Protein AF-A0A853G257-F1 (afdb_monomer)

Radius of gyration: 20.43 Å; Cα contacts (8 Å, |Δi|>4): 2; chains: 1; bounding box: 46×16×50 Å

Mean predicted aligned error: 7.51 Å

Organism: NCBI:txid380911

Structure (mmCIF, N/CA/C/O backbone):
data_AF-A0A853G257-F1
#
_entry.id   AF-A0A853G257-F1
#
loop_
_atom_site.group_PDB
_ato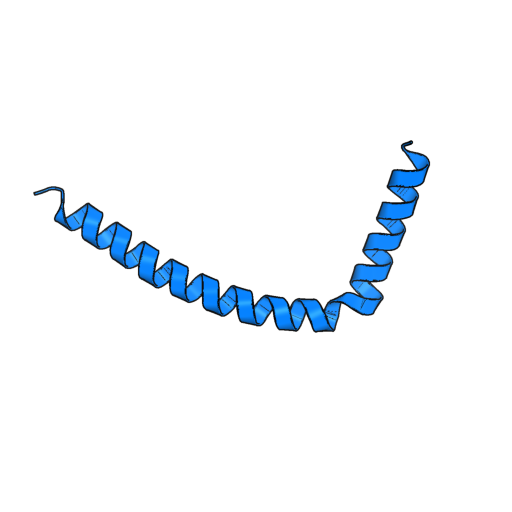m_site.id
_atom_site.type_symbol
_atom_site.label_atom_id
_atom_site.label_alt_id
_atom_site.label_comp_id
_atom_site.label_asym_id
_atom_site.label_entity_id
_atom_site.label_seq_id
_atom_site.pdbx_PDB_ins_code
_atom_site.Cartn_x
_atom_site.Cartn_y
_atom_site.Cartn_z
_atom_site.occupancy
_atom_site.B_iso_or_equiv
_atom_site.auth_seq_id
_atom_site.auth_comp_id
_atom_site.auth_asym_id
_atom_site.auth_atom_id
_atom_site.pdbx_PDB_model_num
ATOM 1 N N . MET A 1 1 ? -0.942 7.578 -31.457 1.00 70.69 1 MET A N 1
ATOM 2 C CA . MET A 1 1 ? -1.293 7.560 -30.016 1.00 70.69 1 MET A CA 1
ATOM 3 C C . MET A 1 1 ? -1.345 6.135 -29.457 1.00 70.69 1 MET A C 1
ATOM 5 O O . MET A 1 1 ? -0.609 5.865 -28.520 1.00 70.69 1 MET A O 1
ATOM 9 N N . LEU A 1 2 ? -2.092 5.203 -30.069 1.00 87.31 2 LEU A N 1
ATOM 10 C CA . LEU A 1 2 ? -2.125 3.774 -29.682 1.00 87.31 2 LEU A CA 1
ATOM 11 C C . LEU A 1 2 ? -0.750 3.078 -29.636 1.00 87.31 2 LEU A C 1
ATOM 13 O O . LEU A 1 2 ? -0.508 2.280 -28.740 1.00 87.31 2 LEU A O 1
ATOM 17 N N . TYR A 1 3 ? 0.165 3.418 -30.549 1.00 91.75 3 TYR A N 1
ATOM 18 C CA . TYR A 1 3 ? 1.525 2.864 -30.554 1.00 91.75 3 TYR A CA 1
ATOM 19 C C . TYR A 1 3 ? 2.295 3.177 -29.264 1.00 91.75 3 TYR A C 1
ATOM 21 O O . TYR A 1 3 ? 2.796 2.273 -28.607 1.00 91.75 3 TYR A O 1
ATOM 29 N N . TYR A 1 4 ? 2.326 4.446 -28.849 1.00 91.69 4 TYR A N 1
ATOM 30 C CA . TYR A 1 4 ? 3.003 4.836 -27.612 1.00 91.69 4 TYR A CA 1
ATOM 31 C C . TYR A 1 4 ? 2.344 4.214 -26.380 1.00 91.69 4 TYR A C 1
ATOM 33 O O . TYR A 1 4 ? 3.055 3.751 -25.497 1.00 91.69 4 TYR A O 1
ATOM 41 N N . ALA A 1 5 ? 1.009 4.131 -26.340 1.00 92.62 5 ALA A N 1
ATOM 42 C CA . ALA A 1 5 ? 0.302 3.449 -25.256 1.00 92.62 5 ALA A CA 1
ATOM 43 C C . ALA A 1 5 ? 0.703 1.966 -25.147 1.00 92.62 5 ALA A C 1
ATOM 45 O O . ALA A 1 5 ? 0.983 1.493 -24.050 1.00 92.62 5 ALA A O 1
ATOM 46 N N . ALA A 1 6 ? 0.806 1.252 -26.274 1.00 93.38 6 ALA A N 1
ATOM 47 C CA . ALA A 1 6 ? 1.262 -0.137 -26.299 1.00 93.38 6 ALA A CA 1
ATOM 48 C C . ALA A 1 6 ? 2.730 -0.280 -25.859 1.00 93.38 6 ALA A C 1
ATOM 50 O O . ALA A 1 6 ? 3.062 -1.186 -25.099 1.00 93.38 6 ALA A O 1
ATOM 51 N N . VAL A 1 7 ? 3.603 0.643 -26.272 1.00 94.88 7 VAL A N 1
ATOM 52 C CA . VAL A 1 7 ? 5.011 0.661 -25.844 1.00 94.88 7 VAL A CA 1
ATOM 53 C C . VAL A 1 7 ? 5.123 0.893 -24.333 1.00 94.88 7 VAL A C 1
ATOM 55 O O . VAL A 1 7 ? 5.807 0.136 -23.646 1.00 94.88 7 VAL A O 1
ATOM 58 N N . PHE A 1 8 ? 4.408 1.879 -23.786 1.00 92.12 8 PHE A N 1
ATOM 59 C CA . PHE A 1 8 ? 4.379 2.131 -22.342 1.00 92.12 8 PHE A CA 1
ATOM 60 C C . PHE A 1 8 ? 3.782 0.965 -21.554 1.00 92.12 8 PHE A C 1
ATOM 62 O O . PHE A 1 8 ? 4.259 0.659 -20.464 1.00 92.12 8 PHE A O 1
ATOM 69 N N . PHE A 1 9 ? 2.779 0.286 -22.110 1.00 92.25 9 PHE A N 1
ATOM 70 C CA . PHE A 1 9 ? 2.181 -0.895 -21.500 1.00 92.25 9 PHE A CA 1
ATOM 71 C C . PHE A 1 9 ? 3.192 -2.040 -21.350 1.00 92.25 9 PHE A C 1
ATOM 73 O O . PHE A 1 9 ? 3.318 -2.616 -20.272 1.00 92.25 9 PHE A O 1
ATOM 80 N N . VAL A 1 10 ? 3.976 -2.321 -22.394 1.00 94.88 10 VAL A N 1
ATOM 81 C CA . VAL A 1 10 ? 5.0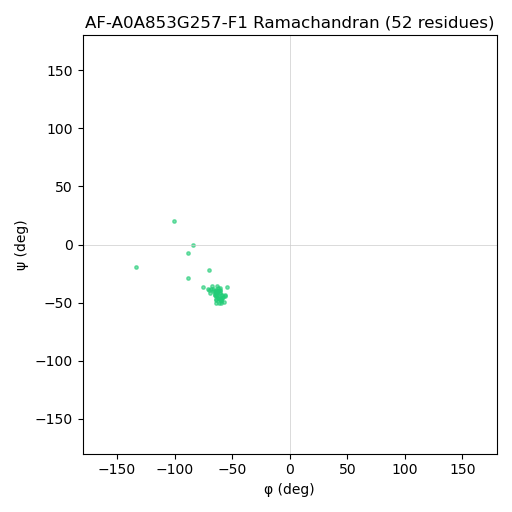36 -3.340 -22.334 1.00 94.88 10 VAL A CA 1
ATOM 82 C C . VAL A 1 10 ? 6.110 -2.956 -21.312 1.00 94.88 10 VAL A C 1
ATOM 84 O O . VAL A 1 10 ? 6.514 -3.790 -20.504 1.00 94.88 10 VAL A O 1
ATOM 87 N N . ILE A 1 11 ? 6.526 -1.687 -21.287 1.00 92.62 11 ILE A N 1
ATOM 88 C CA . ILE A 1 11 ? 7.500 -1.184 -20.306 1.00 92.62 11 ILE A CA 1
ATOM 89 C C . ILE A 1 11 ? 6.972 -1.345 -18.874 1.00 92.62 11 ILE A C 1
ATOM 91 O O . ILE A 1 11 ? 7.722 -1.766 -17.997 1.00 92.62 11 ILE A O 1
ATOM 95 N N . ALA A 1 12 ? 5.690 -1.060 -18.632 1.00 90.44 12 ALA A N 1
ATOM 96 C CA . ALA A 1 12 ? 5.071 -1.203 -17.317 1.00 90.44 12 ALA A CA 1
ATOM 97 C C . ALA A 1 12 ? 5.067 -2.660 -16.829 1.00 90.44 12 ALA A C 1
ATOM 99 O O . ALA A 1 12 ? 5.370 -2.910 -15.664 1.00 90.44 12 ALA A O 1
ATOM 100 N N . ILE A 1 13 ? 4.789 -3.622 -17.715 1.00 92.62 13 ILE A N 1
ATOM 101 C CA . ILE A 1 13 ? 4.849 -5.054 -17.390 1.00 92.62 13 ILE A CA 1
ATOM 102 C C . ILE A 1 13 ? 6.280 -5.460 -17.033 1.00 92.62 13 ILE A C 1
ATOM 104 O O . ILE A 1 13 ? 6.509 -6.063 -15.987 1.00 92.62 13 ILE A O 1
ATOM 108 N N . ILE A 1 14 ? 7.251 -5.097 -17.873 1.00 92.31 14 ILE A N 1
ATOM 109 C CA . ILE A 1 14 ? 8.671 -5.387 -17.640 1.00 92.31 14 ILE A CA 1
ATOM 110 C C . ILE A 1 14 ? 9.105 -4.804 -16.291 1.00 92.31 14 ILE A C 1
ATOM 112 O O . ILE A 1 14 ? 9.650 -5.520 -15.454 1.00 92.31 14 ILE A O 1
ATOM 116 N N . ALA A 1 15 ? 8.790 -3.535 -16.029 1.00 89.31 15 ALA A N 1
ATOM 117 C CA . ALA A 1 15 ? 9.094 -2.895 -14.758 1.00 89.31 15 ALA A CA 1
ATOM 118 C C . ALA A 1 15 ? 8.452 -3.644 -13.578 1.00 89.31 15 ALA A C 1
ATOM 120 O O . ALA A 1 15 ? 9.142 -3.919 -12.593 1.00 89.31 15 ALA A O 1
ATOM 121 N N . ALA A 1 16 ? 7.173 -4.030 -13.692 1.00 85.81 16 ALA A N 1
ATOM 122 C CA . ALA A 1 16 ? 6.443 -4.776 -12.667 1.00 85.81 16 ALA A CA 1
ATOM 123 C C . ALA A 1 16 ? 7.138 -6.096 -12.289 1.00 85.81 16 ALA A C 1
ATOM 125 O O . ALA A 1 16 ? 7.273 -6.389 -11.102 1.00 85.81 16 ALA A O 1
ATOM 126 N N . PHE A 1 17 ? 7.637 -6.853 -13.272 1.00 84.56 17 PHE A N 1
ATOM 127 C CA . PHE A 1 17 ? 8.355 -8.110 -13.030 1.00 84.56 17 PHE A CA 1
ATOM 128 C C . PHE A 1 17 ? 9.788 -7.916 -12.514 1.00 84.56 17 PHE A C 1
ATOM 130 O O . PHE A 1 17 ? 10.244 -8.700 -11.686 1.00 84.56 17 PHE A O 1
ATOM 137 N N . LEU A 1 18 ? 10.508 -6.897 -12.990 1.00 83.19 18 LEU A N 1
ATOM 138 C CA . LEU A 1 18 ? 11.934 -6.717 -12.688 1.00 83.19 18 LEU A CA 1
ATOM 139 C C . LEU A 1 18 ? 12.217 -5.917 -11.410 1.00 83.19 18 LEU A C 1
ATOM 141 O O . LEU A 1 18 ? 13.261 -6.124 -10.799 1.00 83.19 18 LEU A O 1
ATOM 145 N N . GLY A 1 19 ? 11.338 -4.996 -11.006 1.00 75.94 19 GLY A N 1
ATOM 146 C CA . GLY A 1 19 ? 11.681 -4.002 -9.978 1.00 75.94 19 GLY A CA 1
ATOM 147 C C . GLY A 1 19 ? 10.655 -3.797 -8.868 1.00 75.94 19 GLY A C 1
ATOM 148 O O . GLY A 1 19 ? 11.009 -3.294 -7.804 1.00 75.94 19 GLY A O 1
ATOM 149 N N . PHE A 1 20 ? 9.394 -4.193 -9.062 1.00 81.50 20 PHE A N 1
ATOM 150 C CA . PHE A 1 20 ? 8.337 -3.867 -8.096 1.00 81.50 20 PHE A CA 1
ATOM 151 C C . PHE A 1 20 ? 8.169 -4.879 -6.960 1.00 81.50 20 PHE A C 1
ATOM 153 O O . PHE A 1 20 ? 7.443 -4.578 -6.019 1.00 81.50 20 PHE A O 1
ATOM 160 N N . GLY A 1 21 ? 8.850 -6.029 -6.973 1.00 80.00 21 GLY A N 1
ATOM 161 C CA . GLY A 1 21 ? 8.689 -7.059 -5.933 1.00 80.00 21 GLY A CA 1
ATOM 162 C C . GLY A 1 21 ? 8.948 -6.553 -4.505 1.00 80.00 21 GLY A C 1
ATOM 163 O O . GLY A 1 21 ? 8.153 -6.809 -3.602 1.00 80.00 21 GLY A O 1
ATOM 164 N N . GLY A 1 22 ? 10.012 -5.767 -4.299 1.00 77.44 22 GLY A N 1
ATOM 165 C CA . GLY A 1 22 ? 10.346 -5.206 -2.982 1.00 77.44 22 GLY A CA 1
ATOM 166 C C . GLY A 1 22 ? 9.374 -4.119 -2.511 1.00 77.44 22 GLY A C 1
ATOM 167 O O . GLY A 1 22 ? 8.987 -4.086 -1.344 1.00 77.44 22 GLY A O 1
ATOM 168 N N . ILE A 1 23 ? 8.918 -3.261 -3.429 1.00 84.44 23 ILE A N 1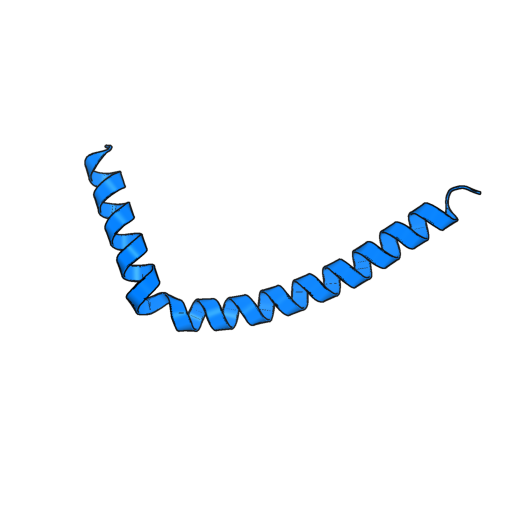
ATOM 169 C CA . ILE A 1 23 ? 7.940 -2.203 -3.131 1.00 84.44 23 ILE A CA 1
ATOM 170 C C . ILE A 1 23 ? 6.559 -2.813 -2.879 1.00 84.44 23 ILE A C 1
ATOM 172 O O . ILE A 1 23 ? 5.861 -2.380 -1.969 1.00 84.44 23 ILE A O 1
ATOM 176 N N . ALA A 1 24 ? 6.180 -3.850 -3.629 1.00 85.19 24 ALA A N 1
ATOM 177 C CA . ALA A 1 24 ? 4.933 -4.580 -3.435 1.00 85.19 24 ALA A CA 1
ATOM 178 C C . ALA A 1 24 ? 4.884 -5.256 -2.059 1.00 85.19 24 ALA A C 1
ATOM 180 O O . ALA A 1 24 ? 3.856 -5.190 -1.391 1.00 85.19 24 ALA A O 1
ATOM 181 N N . ALA A 1 25 ? 5.997 -5.834 -1.596 1.00 86.81 25 ALA A N 1
ATOM 182 C CA . ALA A 1 25 ? 6.090 -6.401 -0.252 1.00 86.81 25 ALA A CA 1
ATOM 183 C C . ALA A 1 25 ? 5.927 -5.332 0.848 1.00 86.81 25 ALA A C 1
ATOM 185 O O . ALA A 1 25 ? 5.198 -5.548 1.816 1.00 86.81 25 ALA A O 1
ATOM 186 N N . GLY A 1 26 ? 6.543 -4.156 0.681 1.00 89.06 26 GLY A N 1
ATOM 187 C CA . GLY A 1 26 ? 6.365 -3.025 1.600 1.00 89.06 26 GLY A CA 1
ATOM 188 C C . GLY A 1 26 ? 4.958 -2.414 1.552 1.00 89.06 26 GLY A C 1
ATOM 189 O O . GLY A 1 26 ? 4.390 -2.063 2.581 1.00 89.06 26 GLY A O 1
ATOM 190 N N . ALA A 1 27 ? 4.348 -2.326 0.372 1.00 91.62 27 ALA A N 1
ATOM 191 C CA . ALA A 1 27 ? 2.971 -1.864 0.221 1.00 91.62 27 ALA A CA 1
ATOM 192 C C . ALA A 1 27 ? 1.968 -2.858 0.829 1.00 91.62 27 ALA A C 1
ATOM 194 O O . ALA A 1 27 ? 0.975 -2.441 1.426 1.00 91.62 27 ALA A O 1
ATOM 195 N N . ALA A 1 28 ? 2.239 -4.164 0.727 1.00 91.81 28 ALA A N 1
ATOM 196 C CA . ALA A 1 28 ? 1.400 -5.210 1.301 1.00 91.81 28 ALA A CA 1
ATOM 197 C C . ALA A 1 28 ? 1.310 -5.107 2.831 1.00 91.81 28 ALA A C 1
ATOM 199 O O . ALA A 1 28 ? 0.219 -5.252 3.381 1.00 91.81 28 ALA A O 1
ATOM 200 N N . SER A 1 29 ? 2.412 -4.799 3.520 1.00 91.12 29 SER A N 1
ATOM 201 C CA . SER A 1 29 ? 2.392 -4.638 4.980 1.00 91.12 29 SER A CA 1
ATOM 202 C C . SER A 1 29 ? 1.574 -3.418 5.419 1.00 91.12 29 SER A C 1
ATOM 204 O O . SER A 1 29 ? 0.778 -3.507 6.354 1.00 91.12 29 SER A O 1
ATOM 206 N N . ILE A 1 30 ? 1.680 -2.295 4.702 1.00 94.12 30 ILE A N 1
ATOM 207 C CA . ILE A 1 30 ? 0.866 -1.098 4.963 1.00 94.12 30 ILE A CA 1
ATOM 208 C C . ILE A 1 30 ? -0.619 -1.386 4.699 1.00 94.12 30 ILE A C 1
ATOM 210 O O . ILE A 1 30 ? -1.479 -1.018 5.502 1.00 94.12 30 ILE A O 1
ATOM 214 N N . ALA A 1 31 ? -0.932 -2.085 3.604 1.00 95.75 31 ALA A N 1
ATOM 215 C CA . ALA A 1 31 ? -2.298 -2.470 3.262 1.00 95.75 31 ALA A CA 1
ATOM 216 C C . ALA A 1 31 ? -2.935 -3.365 4.336 1.00 95.75 31 ALA A C 1
ATOM 218 O O . ALA A 1 31 ? -4.100 -3.170 4.679 1.00 95.75 31 ALA A O 1
ATOM 219 N N . GLN A 1 32 ? -2.174 -4.300 4.915 1.00 94.94 32 GLN A N 1
ATOM 220 C CA . GLN A 1 32 ? -2.642 -5.133 6.026 1.00 94.94 32 GLN A CA 1
ATOM 221 C C . GLN A 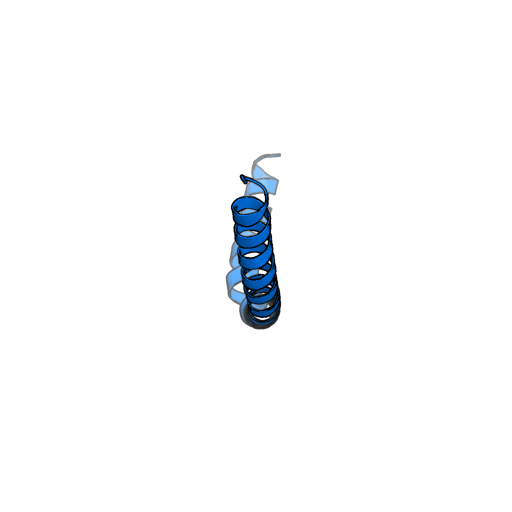1 32 ? -3.033 -4.291 7.245 1.00 94.94 32 GLN A C 1
ATOM 223 O O . GLN A 1 32 ? -4.108 -4.499 7.806 1.00 94.94 32 GLN A O 1
ATOM 228 N N . ILE A 1 33 ? -2.209 -3.312 7.634 1.00 95.88 33 ILE A N 1
ATOM 229 C CA . ILE A 1 33 ? -2.509 -2.422 8.768 1.00 95.88 33 ILE A CA 1
ATOM 230 C C . ILE A 1 33 ? -3.819 -1.661 8.522 1.00 95.88 33 ILE A C 1
ATOM 232 O O . ILE A 1 33 ? -4.704 -1.654 9.379 1.00 95.88 33 ILE A O 1
ATOM 236 N N . LEU A 1 34 ? -3.979 -1.072 7.333 1.00 96.25 34 LEU A N 1
ATOM 237 C CA . LEU A 1 34 ? -5.202 -0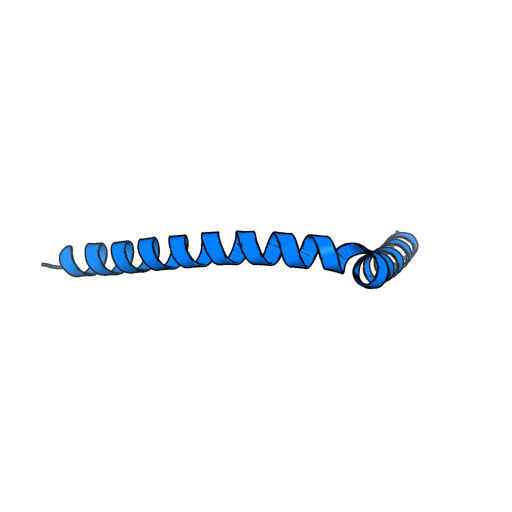.356 6.955 1.00 96.25 34 LEU A CA 1
ATOM 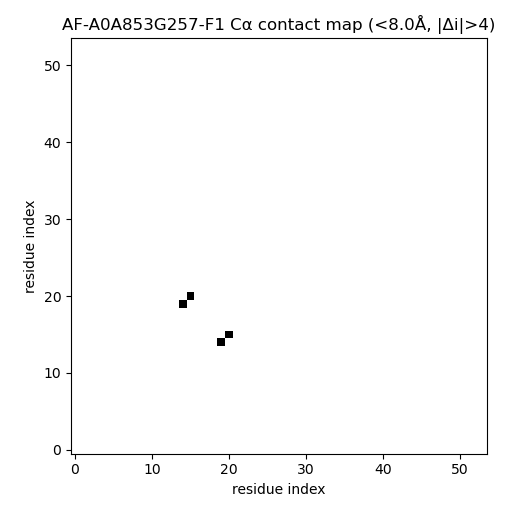238 C C . LEU A 1 34 ? -6.432 -1.270 6.927 1.00 96.25 34 LEU A C 1
ATOM 240 O O . LEU A 1 34 ? -7.508 -0.855 7.351 1.00 96.25 34 LEU A O 1
ATOM 244 N N . PHE A 1 35 ? -6.279 -2.516 6.474 1.00 96.19 35 PHE A N 1
ATOM 245 C CA . PHE A 1 35 ? -7.357 -3.501 6.454 1.00 96.19 35 PHE A CA 1
ATOM 246 C C . PHE A 1 35 ? -7.857 -3.836 7.863 1.00 96.19 35 PHE A C 1
ATOM 248 O O . PHE A 1 35 ? -9.065 -3.851 8.097 1.00 96.19 35 PHE A O 1
ATOM 255 N N . TYR A 1 36 ? -6.954 -4.033 8.829 1.00 97.31 36 TYR A N 1
ATOM 256 C CA . TYR A 1 36 ? -7.356 -4.273 10.218 1.00 97.31 36 TYR A CA 1
ATOM 257 C C . TYR A 1 36 ? -8.052 -3.059 10.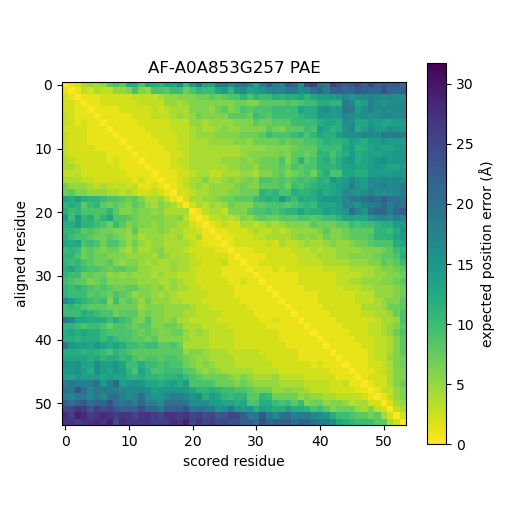839 1.00 97.31 36 TYR A C 1
ATOM 259 O O . TYR A 1 36 ? -9.078 -3.221 11.500 1.00 97.31 36 TYR A O 1
ATOM 267 N N . ILE A 1 37 ? -7.554 -1.844 10.584 1.00 97.38 37 ILE A N 1
ATOM 268 C CA . ILE A 1 37 ? -8.222 -0.606 11.017 1.00 97.38 37 ILE A CA 1
ATOM 269 C C . ILE A 1 37 ? -9.630 -0.531 10.420 1.00 97.38 37 ILE A C 1
ATOM 271 O O . ILE A 1 37 ? -10.595 -0.267 11.137 1.00 97.38 37 ILE A O 1
ATOM 275 N N . PHE A 1 38 ? -9.761 -0.810 9.121 1.00 97.00 38 PHE A N 1
ATOM 276 C CA . PHE A 1 38 ? -11.049 -0.836 8.444 1.00 97.00 38 PHE A CA 1
ATOM 277 C C . PHE A 1 38 ? -12.001 -1.857 9.068 1.00 97.00 38 PHE A C 1
ATOM 279 O O . PHE A 1 38 ? -13.155 -1.517 9.297 1.00 97.00 38 PHE A O 1
ATOM 286 N N . ILE A 1 39 ? -11.540 -3.066 9.406 1.00 97.19 39 ILE A N 1
ATOM 287 C CA . ILE A 1 39 ? -12.374 -4.067 10.085 1.00 97.19 39 ILE A CA 1
ATOM 288 C C . ILE A 1 39 ? -12.879 -3.544 11.428 1.00 97.19 39 ILE A C 1
ATOM 290 O O . ILE A 1 39 ? -14.071 -3.656 11.707 1.00 97.19 39 ILE A O 1
ATOM 294 N N . VAL A 1 40 ? -12.012 -2.948 12.250 1.00 97.12 40 VAL A N 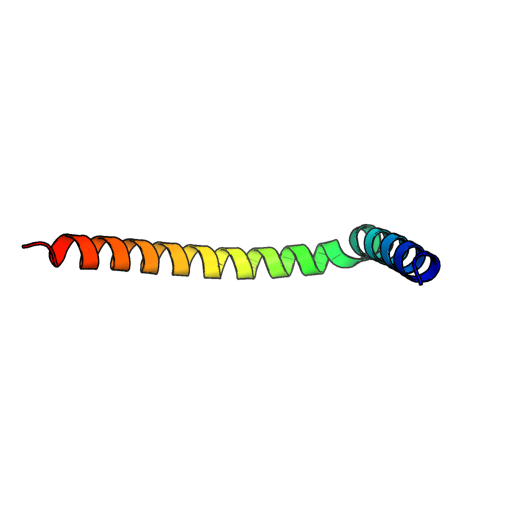1
ATOM 295 C CA . VAL A 1 40 ? -12.428 -2.389 13.545 1.00 97.12 40 VAL A CA 1
ATOM 296 C C . VAL A 1 40 ? -13.493 -1.312 13.341 1.00 97.12 40 VAL A C 1
ATOM 298 O O . VAL A 1 40 ? -14.551 -1.365 13.967 1.00 97.12 40 VAL A O 1
ATOM 301 N N . LEU A 1 41 ? -13.261 -0.373 12.423 1.00 96.12 41 LEU A N 1
ATOM 302 C CA . LEU A 1 41 ? -14.222 0.683 12.106 1.00 96.12 41 LEU A CA 1
ATOM 303 C C . LEU A 1 41 ? -15.528 0.131 11.527 1.00 96.12 41 LEU A C 1
ATOM 305 O O . LEU A 1 41 ? -16.598 0.606 11.894 1.00 96.12 41 LEU A O 1
ATOM 309 N N . ALA A 1 42 ? -15.462 -0.879 10.661 1.00 96.06 42 ALA A N 1
ATOM 310 C CA . ALA A 1 42 ? -16.625 -1.532 10.076 1.00 96.06 42 ALA A CA 1
ATOM 311 C C . ALA A 1 42 ? -17.465 -2.225 11.152 1.00 96.06 42 ALA A C 1
ATOM 313 O O . ALA A 1 42 ? -18.681 -2.058 11.178 1.00 96.06 42 ALA A O 1
ATOM 314 N N . VAL A 1 43 ? -16.831 -2.935 12.089 1.00 96.44 43 VAL A N 1
ATOM 315 C CA . VAL A 1 43 ? -17.523 -3.542 13.232 1.00 96.44 43 VAL A CA 1
ATOM 316 C C . VAL A 1 43 ? -18.177 -2.461 14.092 1.00 96.44 43 VAL A C 1
ATOM 318 O O . VAL A 1 43 ? -19.359 -2.572 14.403 1.00 96.44 43 VAL A O 1
ATOM 321 N N . LEU A 1 44 ? -17.465 -1.380 14.421 1.00 95.88 44 LEU A N 1
ATOM 322 C CA . LEU A 1 44 ? -18.031 -0.257 15.179 1.00 95.88 44 LEU A CA 1
ATOM 323 C C . LEU A 1 44 ? -19.205 0.414 14.445 1.00 95.88 44 LEU A C 1
ATOM 325 O O . LEU A 1 44 ? -20.217 0.748 15.064 1.00 95.88 44 LEU A O 1
ATOM 329 N N . ALA A 1 45 ? -19.109 0.585 13.127 1.00 92.88 45 ALA A N 1
ATOM 330 C CA . ALA A 1 45 ? -20.171 1.142 12.293 1.00 92.88 45 ALA A CA 1
ATOM 331 C C . ALA A 1 45 ? -21.410 0.231 12.261 1.00 92.88 45 ALA A C 1
ATOM 333 O O . ALA A 1 45 ? -22.532 0.706 12.422 1.00 92.88 45 ALA A O 1
ATOM 334 N N . ILE A 1 46 ? -21.218 -1.084 12.126 1.00 93.56 46 ILE A N 1
ATOM 335 C CA . ILE A 1 46 ? -22.309 -2.065 12.169 1.00 93.56 46 ILE A CA 1
ATOM 336 C C . ILE A 1 46 ? -22.971 -2.068 13.549 1.00 93.56 46 ILE A C 1
ATOM 338 O O . ILE A 1 46 ? -24.196 -2.001 13.640 1.00 93.56 46 ILE A O 1
ATOM 342 N N . LEU A 1 47 ? -22.179 -2.103 14.624 1.00 93.12 47 LEU A N 1
ATOM 343 C CA . LEU A 1 47 ? -22.687 -2.091 15.994 1.00 93.12 47 LEU A CA 1
ATOM 344 C C . LEU A 1 47 ? -23.468 -0.805 16.280 1.00 93.12 47 LEU A C 1
ATOM 346 O O . LEU A 1 47 ? -24.614 -0.871 16.715 1.00 93.12 47 LEU A O 1
ATOM 350 N N . SER A 1 48 ? -22.902 0.363 15.976 1.00 90.25 48 SER A N 1
ATOM 351 C CA . SER A 1 48 ? -23.587 1.651 16.156 1.00 90.25 48 SER A CA 1
ATOM 352 C C . SER A 1 48 ? -24.874 1.760 15.330 1.00 90.25 48 SER A C 1
ATOM 354 O O . SER A 1 48 ? -25.872 2.275 15.832 1.00 90.25 48 SER A O 1
ATOM 356 N N . GLY A 1 49 ? -24.900 1.225 14.106 1.00 87.25 49 GLY A N 1
ATOM 357 C CA . GLY A 1 49 ? -26.111 1.140 13.289 1.00 87.25 49 GLY A CA 1
ATOM 358 C C . GLY A 1 49 ? -27.170 0.200 13.872 1.00 87.25 49 GLY A C 1
ATOM 359 O O . GLY A 1 49 ? -28.358 0.520 13.847 1.00 87.25 49 GLY A O 1
ATOM 360 N N . LEU A 1 50 ? -26.752 -0.931 14.446 1.00 82.69 50 LEU A N 1
ATOM 361 C CA . LEU A 1 50 ? -27.651 -1.891 15.085 1.00 82.69 50 LEU A CA 1
ATOM 362 C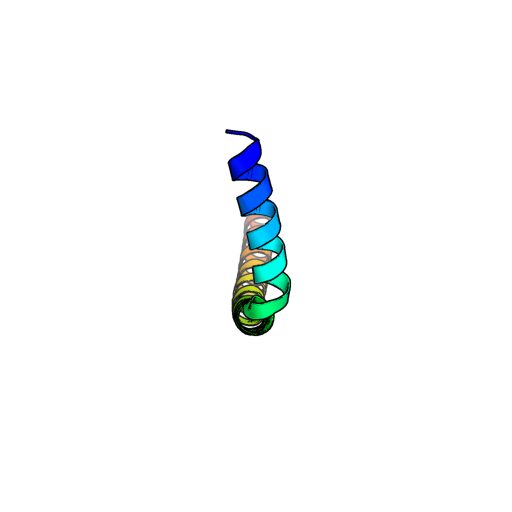 C . LEU A 1 50 ? -28.264 -1.328 16.376 1.00 82.69 50 LEU A C 1
ATOM 364 O O . LEU A 1 50 ? -29.465 -1.473 16.599 1.00 82.69 50 LEU A O 1
ATOM 368 N N . PHE A 1 51 ? -27.466 -0.635 17.193 1.00 80.88 51 PHE A N 1
ATOM 369 C CA . PHE A 1 51 ? -27.933 -0.009 18.433 1.00 80.88 51 PHE A CA 1
ATOM 370 C C . PHE A 1 51 ? -28.848 1.202 18.196 1.00 80.88 51 PHE A C 1
ATOM 372 O O . PHE A 1 51 ? -29.648 1.528 19.067 1.00 80.88 51 PHE A O 1
ATOM 379 N N . ARG A 1 52 ? -28.788 1.848 17.023 1.00 73.12 52 ARG A N 1
ATOM 380 C CA . ARG A 1 52 ? -29.605 3.032 16.693 1.00 73.12 52 ARG A CA 1
ATOM 381 C C . ARG A 1 52 ? -31.018 2.710 16.184 1.00 73.12 52 ARG A C 1
ATOM 383 O O . ARG A 1 52 ? -31.767 3.630 15.874 1.00 73.12 52 ARG A O 1
ATOM 390 N N . LYS A 1 53 ? -31.388 1.426 16.064 1.00 58.34 53 LYS A N 1
ATOM 391 C CA . LYS A 1 53 ? -32.698 0.977 15.545 1.00 58.34 53 LYS A CA 1
ATOM 392 C C . LYS A 1 53 ? -33.708 0.567 16.637 1.00 58.34 53 LYS A C 1
ATOM 394 O O . LYS A 1 53 ? -34.652 -0.169 16.351 1.00 58.34 53 LYS A O 1
ATOM 399 N N . ARG A 1 54 ? -33.516 1.022 17.873 1.00 52.16 54 ARG A N 1
ATOM 400 C CA . ARG A 1 54 ? -34.493 0.968 18.974 1.00 52.16 54 ARG A CA 1
ATOM 401 C C . ARG A 1 54 ? -34.747 2.383 19.467 1.00 52.16 54 ARG A C 1
ATOM 403 O O . ARG A 1 54 ? -35.885 2.611 19.917 1.00 52.16 54 ARG A O 1
#

InterPro domains:
  IPR009760 Protein of unknown function DUF1328 [MF_01361] (1-50)
  IPR009760 Protein of unknown function DUF1328 [PF07043] (7-43)
  IPR009760 Protein of unknown function DUF1328 [PIRSF036466] (1-53)

Foldseek 3Di:
DVVVVVVVVVVVVVCCVPPCPVVVVVVVVVVVVVVVVVVVVVVVVVVVVVVVPD

Secondary structure (DSSP, 8-state):
-HHHHHHHHHHHHHHHHHHSHHHHHHHHHHHHHHHHHHHHHHHHHHHHHHHTT-

pLDDT: mean 88.8, std 9.22, range [52.16, 97.38]

Solvent-accessible surface area (backbone atoms only — not comparable to full-atom values): 3102 Å² total; per-residue (Å²): 110,70,65,60,53,53,53,52,50,54,50,50,52,51,44,50,76,75,64,36,64,68,58,50,55,58,48,48,56,54,49,51,55,53,48,54,53,47,50,54,51,49,52,51,51,51,50,54,58,62,68,70,75,118

Sequence (54 aa):
MLYYAAVFFVIAIIAAFLGFGGIAAGAASIAQILFYIFIVLAVLAILSGLFRKR